Protein AF-A0A7X0ACP2-F1 (afdb_monomer)

Sequence (137 aa):
MIPIFPSWTLFLPVALQLPIENITGNCEESYVIILWASILLTIVVITTYLFRLKYILLKQQKQIKRNFRWLFCLPVYMLVNTAAFIIILGPYLACHGDGQTVLVALFSGPIASLFILALGVLTDVKIALSNRSMIQA

Nearest PDB structures (foldseek):
  6q0x-assembly1_A  TM=3.739E-01  e=7.820E+00  Saccharomyces cerevisiae W303

Mean predicted aligned error: 9.35 Å

Foldseek 3Di:
DQADADPVLLCVLVVQQVVQCVVVVDSLVSLVVSLVVLVVVLVVLVVVCVVCVVVLVPDDPVSVVVCCNPSPLHSQLSNQLSVQLCVVQPSVCCVVVVPVVVVSSVVSNVVSSVVSVVVVVVVVVVVVVVVVVVVVD

Radius of gyration: 17.8 Å; Cα contacts (8 Å, |Δi|>4): 105; chains: 1; bounding box: 45×30×49 Å

Solvent-accessible surface area (backbone atoms only — not comparable to full-atom values): 7348 Å² total; per-residue (Å²): 120,89,84,83,78,68,76,65,63,43,49,42,63,63,64,54,27,59,67,42,19,78,72,67,77,35,58,44,59,22,47,53,50,50,48,54,52,38,50,52,51,32,53,52,39,48,52,52,45,63,74,43,40,72,68,43,70,77,46,60,69,70,57,39,53,49,47,45,44,60,52,48,50,45,42,51,33,43,33,44,22,46,49,44,34,46,68,72,55,32,45,67,42,52,67,73,26,77,74,56,36,57,52,40,36,65,50,19,36,58,53,22,49,52,53,49,50,51,53,38,50,53,50,52,52,53,51,53,52,53,56,52,56,66,75,77,108

Structure (mmCIF, N/CA/C/O backbone):
data_AF-A0A7X0ACP2-F1
#
_entry.id   AF-A0A7X0ACP2-F1
#
loop_
_atom_site.group_PDB
_atom_site.id
_atom_site.type_symbol
_atom_site.label_atom_id
_atom_site.label_alt_id
_atom_site.label_comp_id
_atom_site.label_asym_id
_atom_site.label_entity_id
_atom_site.label_seq_id
_atom_site.pdbx_PDB_ins_code
_atom_site.Cartn_x
_atom_site.Cartn_y
_atom_site.Cartn_z
_atom_site.occupancy
_atom_site.B_iso_or_equiv
_atom_site.auth_seq_id
_atom_site.auth_comp_id
_atom_site.auth_asym_id
_atom_site.auth_atom_id
_atom_site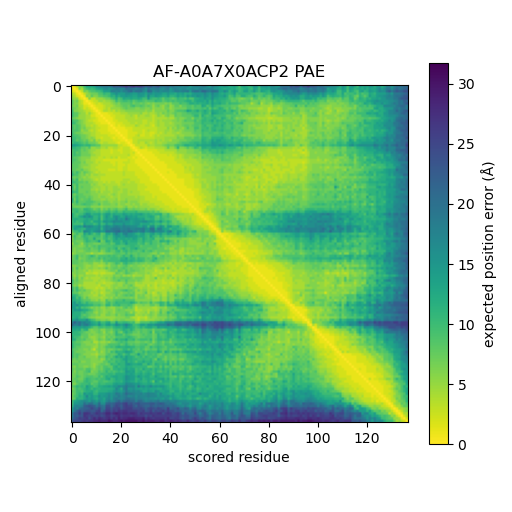.pdbx_PDB_model_num
ATOM 1 N N . MET A 1 1 ? -17.178 0.377 10.336 1.00 51.97 1 MET A N 1
ATOM 2 C CA . MET A 1 1 ? -16.177 1.479 10.431 1.00 51.97 1 MET A CA 1
ATOM 3 C C . MET A 1 1 ? -15.819 2.005 9.036 1.00 51.97 1 MET A C 1
ATOM 5 O O . MET A 1 1 ? -14.935 1.444 8.412 1.00 51.97 1 MET A O 1
ATOM 9 N N . ILE A 1 2 ? -16.495 3.039 8.508 1.00 50.91 2 ILE A N 1
ATOM 10 C CA . ILE A 1 2 ? -16.277 3.457 7.103 1.00 50.91 2 ILE A CA 1
ATOM 11 C C . ILE A 1 2 ? -14.846 3.994 6.932 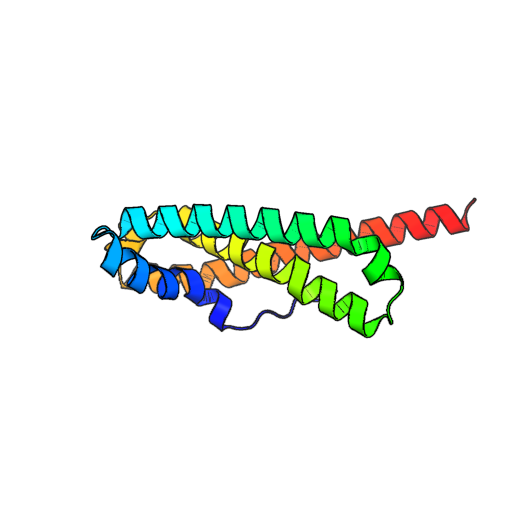1.00 50.91 2 ILE A C 1
ATOM 13 O O . ILE A 1 2 ? -14.483 4.927 7.662 1.00 50.91 2 ILE A O 1
ATOM 17 N N . PRO A 1 3 ? -14.023 3.432 6.036 1.00 55.09 3 PRO A N 1
ATOM 18 C CA . PRO A 1 3 ? -12.709 3.977 5.753 1.00 55.09 3 PRO A CA 1
ATOM 19 C C . PRO A 1 3 ? -12.859 5.261 4.924 1.00 55.09 3 PRO A C 1
ATOM 21 O O . PRO A 1 3 ? -13.562 5.283 3.921 1.00 55.09 3 PRO A O 1
ATOM 24 N N . ILE A 1 4 ? -12.241 6.350 5.379 1.00 59.41 4 ILE A N 1
ATOM 25 C CA . ILE A 1 4 ? -12.130 7.596 4.613 1.00 59.41 4 ILE A CA 1
ATOM 26 C C . ILE A 1 4 ? -10.651 7.728 4.288 1.00 59.41 4 ILE A C 1
ATOM 28 O O . ILE A 1 4 ? -9.838 7.815 5.212 1.00 59.41 4 ILE A O 1
ATOM 32 N N . PHE A 1 5 ? -10.318 7.699 3.003 1.00 64.25 5 PHE A N 1
ATOM 33 C CA . PHE A 1 5 ? -8.947 7.803 2.522 1.00 64.25 5 PHE A CA 1
ATOM 34 C C . PHE A 1 5 ? -8.735 9.155 1.846 1.00 64.25 5 PHE A C 1
ATOM 36 O O . PHE A 1 5 ? -9.605 9.596 1.093 1.00 64.25 5 PHE A O 1
ATOM 43 N N . PRO A 1 6 ? -7.622 9.845 2.127 1.00 64.00 6 PRO A N 1
ATOM 44 C CA . PRO A 1 6 ? -7.321 11.095 1.452 1.00 64.00 6 PRO A CA 1
ATOM 45 C C . PRO A 1 6 ? -6.899 10.820 0.002 1.00 64.00 6 PRO A C 1
ATOM 47 O O . PRO A 1 6 ? -6.136 9.900 -0.251 1.00 64.00 6 PRO A O 1
ATOM 50 N N . SER A 1 7 ? -7.367 11.625 -0.951 1.00 69.31 7 SER A N 1
ATOM 51 C CA . SER A 1 7 ? -7.195 11.378 -2.395 1.00 69.31 7 SER A CA 1
ATOM 52 C C . SER A 1 7 ? -5.740 11.248 -2.859 1.00 69.31 7 SER A C 1
ATOM 54 O O . SER A 1 7 ? -5.475 10.587 -3.858 1.00 69.31 7 SER A O 1
ATOM 56 N N . TRP A 1 8 ? -4.778 11.822 -2.131 1.00 68.69 8 TRP A N 1
ATOM 57 C CA . TRP A 1 8 ? -3.356 11.707 -2.465 1.00 68.69 8 TRP A CA 1
ATOM 58 C C . TRP A 1 8 ? -2.820 10.269 -2.372 1.00 68.69 8 TRP A C 1
ATOM 60 O O . TRP A 1 8 ? -1.826 9.958 -3.022 1.00 68.69 8 TRP A O 1
ATOM 70 N N . THR A 1 9 ? -3.475 9.363 -1.632 1.00 70.06 9 THR A N 1
ATOM 71 C CA . THR A 1 9 ? -3.050 7.952 -1.555 1.00 70.06 9 THR A CA 1
ATOM 72 C C . THR A 1 9 ? -3.254 7.188 -2.863 1.00 70.06 9 THR A C 1
ATOM 74 O O . THR A 1 9 ? -2.679 6.112 -3.019 1.00 70.06 9 THR A O 1
ATOM 77 N N . LEU A 1 10 ? -4.028 7.744 -3.803 1.00 69.12 10 LEU A N 1
ATOM 78 C CA . LEU A 1 10 ? -4.245 7.200 -5.146 1.00 69.12 10 LEU A CA 1
ATOM 79 C C . LEU A 1 10 ? -2.988 7.291 -6.011 1.00 69.12 10 LEU A C 1
ATOM 81 O O . LEU A 1 10 ? -2.625 6.328 -6.677 1.00 69.12 10 LEU A O 1
ATOM 85 N N . PHE A 1 11 ? -2.310 8.437 -5.950 1.00 72.56 11 PHE A N 1
ATOM 86 C CA . PHE A 1 11 ? -1.162 8.768 -6.798 1.00 72.56 11 PHE A CA 1
ATOM 87 C C . PHE A 1 11 ? 0.180 8.568 -6.097 1.00 72.56 11 PHE A C 1
ATOM 89 O O . PHE A 1 11 ? 1.228 8.813 -6.686 1.00 72.56 11 PHE A O 1
ATOM 96 N N . LEU A 1 12 ? 0.164 8.116 -4.842 1.00 77.50 12 LEU A N 1
ATOM 97 C CA . LEU A 1 12 ? 1.370 7.901 -4.051 1.00 77.50 12 LEU A CA 1
ATOM 98 C C . LEU A 1 12 ? 2.405 6.980 -4.732 1.00 77.50 12 LEU A C 1
ATOM 100 O O . LEU A 1 12 ? 3.584 7.324 -4.672 1.00 77.50 12 LEU A O 1
ATOM 104 N N . PRO A 1 13 ? 2.025 5.871 -5.406 1.00 74.50 13 PRO A N 1
ATOM 105 C CA . PRO A 1 13 ? 2.999 5.025 -6.101 1.00 74.50 13 PRO A CA 1
ATOM 106 C C . PRO A 1 13 ? 3.726 5.778 -7.218 1.00 74.50 13 PRO A C 1
ATOM 108 O O . PRO A 1 13 ? 4.940 5.674 -7.338 1.00 74.50 13 PRO A O 1
ATOM 111 N N . VAL A 1 14 ? 2.994 6.594 -7.979 1.00 77.81 14 VAL A N 1
ATOM 112 C CA . VAL A 1 14 ? 3.542 7.410 -9.073 1.00 77.81 14 VAL A CA 1
ATOM 113 C C . VAL A 1 14 ? 4.421 8.537 -8.518 1.00 77.81 14 VAL A C 1
ATOM 115 O O . VAL A 1 14 ? 5.513 8.788 -9.011 1.00 77.81 14 VAL A O 1
ATOM 118 N N . ALA A 1 15 ? 3.992 9.185 -7.432 1.00 80.25 15 ALA A N 1
ATOM 119 C CA . ALA A 1 15 ? 4.752 10.264 -6.803 1.00 80.25 15 ALA A CA 1
ATOM 120 C C . ALA A 1 15 ? 6.073 9.787 -6.174 1.00 80.25 15 ALA A C 1
ATOM 122 O O . ALA A 1 15 ? 7.056 10.524 -6.179 1.00 80.25 15 ALA A O 1
ATOM 123 N N . LEU A 1 16 ? 6.099 8.570 -5.618 1.00 80.75 16 LEU A N 1
ATOM 124 C CA . LEU A 1 16 ? 7.305 7.967 -5.040 1.00 80.75 16 LEU A CA 1
ATOM 125 C C . LEU A 1 16 ? 8.226 7.348 -6.094 1.00 80.75 16 LEU A C 1
ATOM 127 O O . LEU A 1 16 ? 9.407 7.158 -5.813 1.00 80.75 16 LEU A O 1
ATOM 131 N N . GLN A 1 17 ? 7.717 7.058 -7.290 1.00 82.69 17 GLN A N 1
ATOM 132 C CA . GLN A 1 17 ? 8.510 6.497 -8.378 1.00 82.69 17 GLN A CA 1
ATOM 133 C C . GLN A 1 17 ? 9.554 7.491 -8.891 1.00 82.69 17 GLN A C 1
ATOM 135 O O . GLN A 1 17 ? 10.727 7.136 -8.941 1.00 82.69 17 GLN A O 1
ATOM 140 N N . LEU A 1 18 ? 9.171 8.745 -9.135 1.00 81.56 18 LEU A N 1
ATOM 141 C CA . LEU A 1 18 ? 10.070 9.800 -9.622 1.00 81.56 18 LEU A CA 1
ATOM 142 C C . LEU A 1 18 ? 11.382 9.959 -8.817 1.00 81.56 18 LEU A C 1
ATOM 144 O O . LEU A 1 18 ? 12.458 9.956 -9.416 1.00 81.56 18 LEU A O 1
ATOM 148 N N . PRO A 1 19 ? 11.364 10.090 -7.474 1.00 85.81 19 PRO A N 1
ATOM 149 C CA . PRO A 1 19 ? 12.600 10.228 -6.708 1.00 85.81 19 PRO A CA 1
ATOM 150 C C . PRO A 1 19 ? 13.435 8.943 -6.665 1.00 85.81 19 PRO A C 1
ATOM 152 O O . PRO A 1 19 ? 14.653 9.034 -6.549 1.00 85.81 19 PRO A O 1
ATOM 155 N N . ILE A 1 20 ? 12.815 7.760 -6.744 1.00 85.00 20 ILE A N 1
ATOM 156 C CA . ILE A 1 20 ? 13.537 6.477 -6.717 1.00 85.00 20 ILE A CA 1
ATOM 157 C C . ILE A 1 20 ? 14.178 6.197 -8.079 1.00 85.00 20 ILE A C 1
ATOM 159 O O . ILE A 1 20 ? 15.317 5.733 -8.131 1.00 85.00 20 ILE A O 1
ATOM 163 N N . GLU A 1 21 ? 13.504 6.554 -9.170 1.00 85.81 21 GLU A N 1
ATOM 164 C CA . GLU A 1 21 ? 14.054 6.472 -10.525 1.00 85.81 21 GLU A CA 1
ATOM 165 C C . GLU A 1 21 ? 15.279 7.369 -10.663 1.00 85.81 21 GLU A C 1
ATOM 167 O O . GLU A 1 21 ? 16.308 6.928 -11.165 1.00 85.81 21 GLU A O 1
ATOM 172 N N . ASN A 1 22 ? 15.222 8.588 -10.126 1.00 87.00 22 ASN A N 1
ATOM 173 C CA . ASN A 1 22 ? 16.357 9.507 -10.160 1.00 87.00 22 ASN A CA 1
ATOM 174 C C . ASN A 1 22 ? 17.604 8.966 -9.424 1.00 87.00 22 ASN A C 1
ATOM 176 O O . ASN A 1 22 ? 18.714 9.433 -9.661 1.00 87.00 22 ASN A O 1
ATOM 180 N N . ILE A 1 23 ? 17.434 7.991 -8.522 1.00 87.38 23 ILE A N 1
ATOM 181 C CA . ILE A 1 23 ? 18.527 7.351 -7.774 1.00 87.38 23 ILE A CA 1
ATOM 182 C C . ILE A 1 23 ? 18.988 6.055 -8.452 1.00 87.38 23 ILE A C 1
ATOM 184 O O . ILE A 1 23 ? 20.184 5.783 -8.512 1.00 87.38 23 ILE A O 1
ATOM 188 N N . THR A 1 24 ? 18.051 5.235 -8.925 1.00 86.25 24 THR A N 1
ATOM 189 C CA . THR A 1 24 ? 18.330 3.902 -9.490 1.00 86.25 24 THR A CA 1
ATOM 190 C C . THR A 1 24 ? 18.659 3.937 -10.981 1.00 86.25 24 THR A C 1
ATOM 192 O O . THR A 1 24 ? 19.304 3.024 -11.485 1.00 86.25 24 THR A O 1
ATOM 195 N N . GLY A 1 25 ? 18.222 4.977 -11.695 1.00 85.12 25 GLY A N 1
ATOM 196 C CA . GLY A 1 25 ? 18.321 5.082 -13.149 1.00 85.12 25 GLY A CA 1
ATOM 197 C C . GLY A 1 25 ? 17.405 4.117 -13.908 1.00 85.12 25 GLY A C 1
ATOM 198 O O . GLY A 1 25 ? 17.521 4.020 -15.127 1.00 85.12 25 GLY A O 1
ATOM 199 N N . ASN A 1 26 ? 16.517 3.395 -13.214 1.00 86.25 26 ASN A N 1
ATOM 200 C CA . ASN A 1 26 ? 15.631 2.404 -13.815 1.00 86.25 26 ASN A CA 1
ATOM 201 C C . ASN A 1 26 ? 14.204 2.523 -13.252 1.00 86.25 26 ASN A C 1
ATOM 203 O O . ASN A 1 26 ? 13.940 2.271 -12.071 1.00 86.25 26 ASN A O 1
ATOM 207 N N . CYS A 1 27 ? 13.264 2.895 -14.120 1.00 82.56 27 CYS A N 1
ATOM 208 C CA 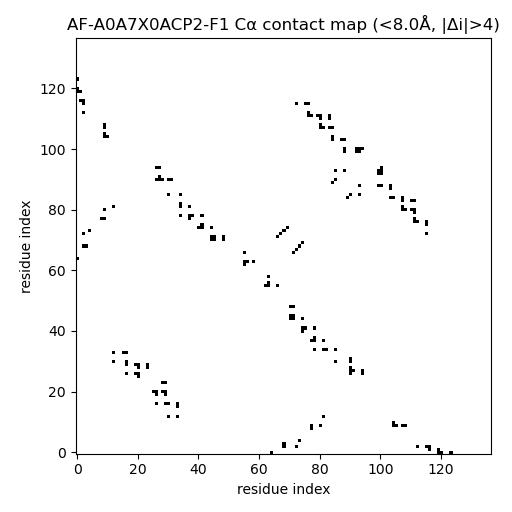. CYS A 1 27 ? 11.864 3.080 -13.756 1.00 82.56 27 CYS A CA 1
ATOM 209 C C . CYS A 1 27 ? 11.184 1.772 -13.299 1.00 82.56 27 CYS A C 1
ATOM 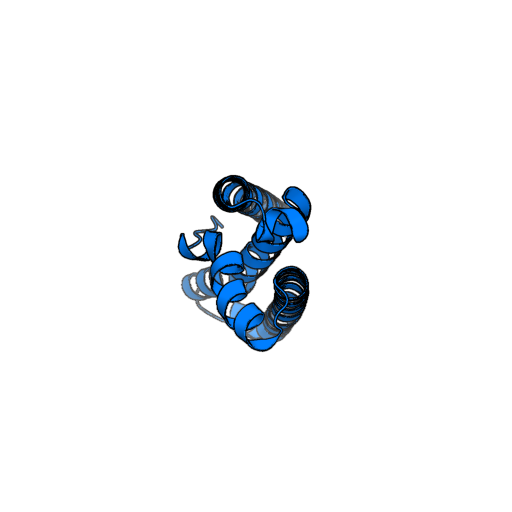211 O O . CYS A 1 27 ? 10.433 1.778 -12.320 1.00 82.56 27 CYS A O 1
ATOM 213 N N . GLU A 1 28 ? 11.465 0.635 -13.943 1.00 83.19 28 GLU A N 1
ATOM 214 C CA . GLU A 1 28 ? 10.817 -0.639 -13.597 1.00 83.19 28 GLU A CA 1
ATOM 215 C C . GLU A 1 28 ? 11.254 -1.136 -12.221 1.00 83.19 28 GLU A C 1
ATOM 217 O O . GLU A 1 28 ? 10.426 -1.513 -11.385 1.00 83.19 28 GLU A O 1
ATOM 222 N N . GLU A 1 29 ? 12.560 -1.070 -11.956 1.00 84.62 29 GLU A N 1
ATOM 223 C CA . GLU A 1 29 ? 13.123 -1.384 -10.643 1.00 84.62 29 GLU A CA 1
ATOM 224 C C . GLU A 1 29 ? 12.555 -0.464 -9.562 1.00 84.62 29 GLU A C 1
ATOM 226 O O . GLU A 1 29 ? 12.257 -0.926 -8.460 1.00 84.62 29 GLU A O 1
ATOM 231 N N . SER A 1 30 ? 12.310 0.809 -9.881 1.00 83.88 30 SER A N 1
ATOM 232 C CA . SER A 1 30 ? 11.701 1.761 -8.949 1.00 83.88 30 SER A CA 1
ATOM 233 C C . SER A 1 30 ? 10.303 1.323 -8.504 1.00 83.88 30 SER A C 1
ATOM 235 O O . SER A 1 30 ? 10.007 1.340 -7.307 1.00 83.88 30 SER A O 1
ATOM 237 N N . TYR A 1 31 ? 9.457 0.849 -9.425 1.00 81.69 31 TYR A N 1
ATOM 238 C CA . TYR A 1 31 ? 8.137 0.311 -9.074 1.00 81.69 31 TYR A CA 1
ATOM 239 C C . TYR A 1 31 ? 8.226 -0.964 -8.227 1.00 81.69 31 TYR A C 1
ATOM 241 O O . TYR A 1 31 ? 7.461 -1.124 -7.271 1.00 81.69 31 TYR A O 1
ATOM 249 N N . VAL A 1 32 ? 9.177 -1.854 -8.523 1.00 84.00 32 VAL A N 1
ATOM 250 C CA . VAL A 1 32 ? 9.408 -3.070 -7.726 1.00 84.00 32 VAL A CA 1
ATOM 251 C C . VAL A 1 32 ? 9.868 -2.717 -6.308 1.00 84.00 32 VAL A C 1
ATOM 253 O O . VAL A 1 32 ? 9.356 -3.277 -5.334 1.00 84.00 32 VAL A O 1
ATOM 256 N N . ILE A 1 33 ? 10.779 -1.753 -6.166 1.00 85.75 33 ILE A N 1
ATOM 257 C CA . ILE A 1 33 ? 11.242 -1.249 -4.867 1.00 85.75 33 ILE A CA 1
ATOM 258 C C . ILE A 1 33 ? 10.071 -0.658 -4.077 1.00 85.75 33 ILE A C 1
ATOM 260 O O . ILE A 1 33 ? 9.914 -0.972 -2.897 1.00 85.75 33 ILE A O 1
ATOM 264 N N . ILE A 1 34 ? 9.211 0.141 -4.715 1.00 84.94 34 ILE A N 1
ATOM 265 C CA . ILE A 1 34 ? 8.020 0.723 -4.076 1.00 84.94 34 ILE A CA 1
ATOM 266 C C . ILE A 1 34 ? 7.063 -0.361 -3.590 1.00 84.94 34 ILE A C 1
ATOM 268 O O . ILE A 1 34 ? 6.543 -0.261 -2.475 1.00 84.94 34 ILE A O 1
ATOM 272 N N . LEU A 1 35 ? 6.850 -1.417 -4.379 1.00 84.38 35 LEU A N 1
ATOM 273 C CA . LEU A 1 35 ? 6.014 -2.542 -3.970 1.00 84.38 35 LEU A CA 1
ATOM 274 C C . LEU A 1 35 ? 6.559 -3.191 -2.697 1.00 84.38 35 LEU A C 1
ATOM 276 O O . LEU A 1 35 ? 5.837 -3.286 -1.703 1.00 84.38 35 LEU A O 1
ATOM 280 N N . TRP A 1 36 ? 7.836 -3.576 -2.689 1.00 84.44 36 TRP A N 1
ATOM 281 C CA . TRP A 1 36 ? 8.458 -4.213 -1.527 1.00 84.44 36 TRP A CA 1
ATOM 282 C C . TRP A 1 36 ? 8.517 -3.293 -0.309 1.00 84.44 36 TRP A C 1
ATOM 284 O O . TRP A 1 36 ? 8.225 -3.736 0.804 1.00 84.44 36 TRP A O 1
ATOM 294 N N . ALA A 1 37 ? 8.800 -2.005 -0.507 1.00 85.38 37 ALA A N 1
ATOM 295 C CA . ALA A 1 37 ? 8.752 -1.005 0.552 1.00 85.38 37 ALA A CA 1
ATOM 296 C C . ALA A 1 37 ? 7.338 -0.879 1.142 1.00 85.38 37 ALA A C 1
ATOM 298 O O . ALA A 1 37 ? 7.183 -0.824 2.362 1.00 85.38 37 ALA A O 1
ATOM 299 N N . SER A 1 38 ? 6.296 -0.900 0.302 1.00 82.38 38 SER A N 1
ATOM 300 C CA . SER A 1 38 ? 4.901 -0.840 0.753 1.00 82.38 38 SER A CA 1
ATOM 301 C C . SER A 1 38 ? 4.475 -2.099 1.520 1.00 82.38 38 SER A C 1
ATOM 303 O O . SER A 1 38 ? 3.792 -1.991 2.544 1.00 82.38 38 SER A O 1
ATOM 305 N N . ILE A 1 39 ? 4.932 -3.283 1.093 1.00 83.44 39 ILE A N 1
ATOM 306 C CA . ILE A 1 39 ? 4.721 -4.556 1.798 1.00 83.44 39 ILE A CA 1
ATOM 307 C C . ILE A 1 39 ? 5.380 -4.493 3.176 1.00 83.44 39 ILE A C 1
ATOM 309 O O . ILE A 1 39 ? 4.720 -4.725 4.191 1.00 83.44 39 ILE A O 1
ATOM 313 N N . LEU A 1 40 ? 6.663 -4.131 3.225 1.00 85.25 40 LEU A N 1
ATOM 314 C CA . LEU A 1 40 ? 7.441 -4.097 4.458 1.00 85.25 40 LEU A CA 1
ATOM 315 C C . LEU A 1 40 ? 6.883 -3.065 5.446 1.00 85.25 40 LEU A C 1
ATOM 317 O O . LEU A 1 40 ? 6.683 -3.382 6.619 1.00 85.25 40 LEU A O 1
ATOM 321 N N . LEU A 1 41 ? 6.530 -1.869 4.966 1.00 82.56 41 LEU A N 1
ATOM 322 C CA . LEU A 1 41 ? 5.866 -0.843 5.769 1.00 82.56 41 LEU A CA 1
ATOM 323 C C . LEU A 1 41 ? 4.546 -1.360 6.350 1.00 82.56 41 LEU A C 1
ATOM 325 O O . LEU A 1 41 ? 4.276 -1.178 7.536 1.00 82.56 41 LEU A O 1
ATOM 329 N N . THR A 1 42 ? 3.734 -2.046 5.547 1.00 81.06 42 THR A N 1
ATOM 330 C CA . THR A 1 42 ? 2.445 -2.578 6.004 1.00 81.06 42 THR A CA 1
ATOM 331 C C . THR A 1 42 ? 2.623 -3.655 7.068 1.00 81.06 42 THR A C 1
ATOM 333 O O . THR A 1 42 ? 1.933 -3.616 8.086 1.00 81.06 42 THR A O 1
ATOM 336 N N . ILE A 1 43 ? 3.591 -4.561 6.897 1.00 82.88 43 ILE A N 1
ATOM 337 C CA . ILE A 1 43 ? 3.939 -5.568 7.909 1.00 82.88 43 ILE A CA 1
ATOM 338 C C . ILE A 1 43 ? 4.346 -4.886 9.220 1.00 82.88 43 ILE A C 1
ATOM 340 O O . ILE A 1 43 ? 3.809 -5.223 10.278 1.00 82.88 43 ILE A O 1
ATOM 344 N N . VAL A 1 44 ? 5.243 -3.897 9.168 1.00 83.25 44 VAL A N 1
ATOM 345 C CA . VAL A 1 44 ? 5.713 -3.166 10.356 1.00 83.25 44 VAL A CA 1
ATOM 346 C C . VAL A 1 44 ? 4.557 -2.464 11.065 1.00 83.25 44 VAL A C 1
ATOM 348 O O . VAL A 1 44 ? 4.431 -2.556 12.292 1.00 83.25 44 VAL A O 1
ATOM 351 N N . VAL A 1 45 ? 3.680 -1.789 10.319 1.00 82.06 45 VAL A N 1
ATOM 352 C CA . VAL A 1 45 ? 2.574 -1.034 10.912 1.00 82.06 45 VAL A CA 1
ATOM 353 C C . VAL A 1 45 ? 1.510 -1.967 11.501 1.00 82.06 45 VAL A C 1
ATOM 355 O O . VAL A 1 45 ? 1.074 -1.731 12.630 1.00 82.06 45 VAL A O 1
ATOM 358 N N . ILE A 1 46 ? 1.141 -3.055 10.813 1.00 79.62 46 ILE A N 1
ATOM 359 C CA . ILE A 1 46 ? 0.211 -4.066 11.347 1.00 79.62 46 ILE A CA 1
ATOM 360 C C . ILE A 1 46 ? 0.781 -4.686 12.623 1.00 79.62 46 ILE A C 1
ATOM 362 O O . ILE A 1 46 ? 0.089 -4.750 13.639 1.00 79.62 46 ILE A O 1
ATOM 366 N N . THR A 1 47 ? 2.053 -5.086 12.603 1.00 80.38 47 THR A N 1
ATOM 367 C CA . THR A 1 47 ? 2.725 -5.677 13.767 1.00 80.38 47 THR A CA 1
ATOM 368 C C . THR A 1 47 ? 2.716 -4.700 14.943 1.00 80.38 47 THR A C 1
ATOM 370 O O . THR A 1 47 ? 2.285 -5.044 16.043 1.00 80.38 47 THR A O 1
ATOM 373 N N . THR A 1 48 ? 3.078 -3.438 14.704 1.00 81.00 48 THR A N 1
ATOM 374 C CA . THR A 1 48 ? 3.051 -2.382 15.728 1.00 81.00 48 THR A CA 1
ATOM 375 C C . THR A 1 48 ? 1.640 -2.139 16.272 1.00 81.00 48 THR A C 1
ATOM 377 O O . THR A 1 48 ? 1.467 -1.948 17.479 1.00 81.00 48 THR A O 1
ATOM 380 N N . TYR A 1 49 ? 0.616 -2.163 15.412 1.00 76.06 49 TYR A N 1
ATOM 381 C CA . TYR A 1 49 ? -0.782 -2.024 15.819 1.00 76.06 49 TYR A CA 1
ATOM 382 C C . TYR A 1 49 ? -1.230 -3.182 16.721 1.00 76.06 49 TYR A C 1
ATOM 384 O O . TYR A 1 49 ? -1.814 -2.931 17.776 1.00 76.06 49 TYR A O 1
ATOM 392 N N . LEU A 1 50 ? -0.901 -4.428 16.361 1.00 78.44 50 LEU A N 1
ATOM 393 C CA . LEU A 1 50 ? -1.214 -5.619 17.157 1.00 78.44 50 LEU A CA 1
ATOM 394 C C . LEU A 1 50 ? -0.519 -5.592 18.526 1.00 78.44 50 LEU A C 1
ATOM 396 O O . LEU A 1 50 ? -1.168 -5.828 19.544 1.00 78.44 50 LEU A O 1
ATOM 400 N N . PHE A 1 51 ? 0.763 -5.215 18.584 1.00 80.75 51 PHE A N 1
ATOM 401 C CA . PHE A 1 51 ? 1.487 -5.076 19.855 1.00 80.75 51 PHE A CA 1
ATOM 402 C C . PHE A 1 51 ? 0.914 -3.966 20.746 1.00 80.75 51 PHE A C 1
ATOM 404 O O . PHE A 1 51 ? 0.843 -4.114 21.967 1.00 80.75 51 PHE A O 1
ATOM 411 N N . ARG A 1 52 ? 0.464 -2.853 20.156 1.00 76.38 52 ARG A N 1
ATOM 412 C CA . ARG A 1 52 ? -0.122 -1.725 20.901 1.00 76.38 52 ARG A CA 1
ATOM 413 C C . ARG A 1 52 ? -1.621 -1.868 21.166 1.00 76.38 52 ARG A C 1
ATOM 415 O O . ARG A 1 52 ? -2.186 -1.011 21.847 1.00 76.38 52 ARG A O 1
ATOM 422 N N . LEU A 1 53 ? -2.264 -2.938 20.694 1.00 70.88 53 LEU A N 1
ATOM 423 C CA . LEU A 1 53 ? -3.714 -3.132 20.766 1.00 70.88 53 LEU A CA 1
ATOM 424 C C . LEU A 1 53 ? -4.249 -3.020 22.203 1.00 70.88 53 LEU A C 1
ATOM 426 O O . LEU A 1 53 ? -5.227 -2.312 22.440 1.00 70.88 53 LEU A O 1
ATOM 430 N N . LYS A 1 54 ? -3.557 -3.637 23.173 1.00 68.12 54 LYS A N 1
ATOM 431 C CA . LYS A 1 54 ? -3.931 -3.600 24.600 1.00 68.12 54 LYS A CA 1
ATOM 432 C C . LYS A 1 54 ? -3.995 -2.170 25.149 1.00 68.12 54 LYS A C 1
ATOM 434 O O . LYS A 1 54 ? -4.935 -1.823 25.851 1.00 68.12 54 LYS A O 1
ATOM 439 N N . TYR A 1 55 ? -3.044 -1.317 24.769 1.00 70.44 55 TYR A N 1
ATOM 440 C CA . TYR A 1 55 ? -3.008 0.090 25.185 1.00 70.44 55 TYR A CA 1
ATOM 441 C C . TYR A 1 55 ? -4.026 0.960 24.443 1.00 70.44 55 TYR A C 1
ATOM 443 O O . TYR A 1 55 ? -4.473 1.981 24.963 1.00 70.44 55 TYR A O 1
ATOM 451 N N . ILE A 1 56 ? -4.386 0.588 23.212 1.00 64.62 56 ILE A N 1
ATOM 452 C CA . ILE A 1 56 ? -5.376 1.312 22.410 1.00 64.62 56 ILE A CA 1
ATOM 453 C C . ILE A 1 56 ? -6.789 1.052 22.940 1.00 64.62 56 ILE A C 1
ATOM 455 O O . ILE A 1 56 ? -7.573 1.994 23.012 1.00 64.62 56 ILE A O 1
ATOM 459 N N . LEU A 1 57 ? -7.096 -0.178 23.360 1.00 66.88 57 LEU A N 1
ATOM 460 C CA . LEU A 1 57 ? -8.404 -0.560 23.911 1.00 66.88 57 LEU A CA 1
ATOM 461 C C . LEU A 1 57 ? -8.759 0.167 25.219 1.00 66.88 57 LEU A C 1
ATOM 463 O O . LEU A 1 57 ? -9.935 0.314 25.528 1.00 66.88 57 LEU A O 1
ATOM 467 N N . LEU A 1 58 ? -7.760 0.674 25.945 1.00 71.94 58 LEU A N 1
ATOM 468 C CA . LEU A 1 58 ? -7.944 1.467 27.167 1.00 71.94 58 LEU A CA 1
ATOM 469 C C . LEU A 1 58 ? -8.305 2.941 26.895 1.00 71.94 58 LEU A C 1
ATOM 471 O O . LEU A 1 58 ? -8.557 3.699 27.829 1.00 71.94 58 LEU A O 1
ATOM 475 N N . LYS A 1 59 ? -8.301 3.383 25.630 1.00 73.44 59 LYS A N 1
ATOM 476 C CA . LYS A 1 59 ? -8.575 4.777 25.247 1.00 73.44 59 LYS A CA 1
ATOM 477 C C . LYS A 1 59 ? -10.051 5.008 24.920 1.00 73.44 59 LYS A C 1
ATOM 479 O O . LYS A 1 59 ? -10.807 4.089 24.633 1.00 73.44 59 LYS A O 1
ATOM 484 N N . GLN A 1 60 ? -10.463 6.277 24.886 1.00 69.88 60 GLN A N 1
ATOM 485 C CA . GLN A 1 60 ? -11.818 6.660 24.473 1.00 69.88 60 GLN A CA 1
ATOM 486 C C . GLN A 1 60 ? -12.162 6.149 23.059 1.00 69.88 60 GLN A C 1
ATOM 488 O O . GLN A 1 60 ? -11.330 6.185 22.148 1.00 69.88 60 GLN A O 1
ATOM 493 N N . GLN A 1 61 ? -13.430 5.781 22.834 1.00 68.06 61 GLN A N 1
ATOM 494 C CA . GLN A 1 61 ? -13.944 5.238 21.563 1.00 68.06 61 GLN A CA 1
ATOM 495 C C . GLN A 1 61 ? -13.553 6.054 20.314 1.00 68.06 61 GLN A C 1
ATOM 497 O O . GLN A 1 61 ? -13.247 5.482 19.265 1.00 68.06 61 GLN A O 1
ATOM 502 N N . LYS A 1 62 ? -13.533 7.395 20.405 1.00 70.62 62 LYS A N 1
ATOM 503 C CA . LYS A 1 62 ? -13.093 8.273 19.302 1.00 70.62 62 LYS A CA 1
ATOM 504 C C . LYS A 1 62 ? -11.626 8.034 18.920 1.00 70.62 62 LYS A C 1
ATOM 506 O O . LYS A 1 62 ? -11.306 7.998 17.733 1.00 70.62 62 LYS A O 1
ATOM 511 N N . GLN A 1 63 ? -10.745 7.841 19.901 1.00 70.25 63 GLN A N 1
ATOM 512 C CA . GLN A 1 63 ? -9.321 7.580 19.669 1.00 70.25 63 GLN A CA 1
ATOM 513 C C . GLN A 1 63 ? -9.087 6.168 19.123 1.00 70.25 63 GLN A C 1
ATOM 515 O O . GLN A 1 63 ? -8.253 6.000 18.237 1.00 70.25 63 GLN A O 1
ATOM 520 N N . ILE A 1 64 ? -9.870 5.180 19.569 1.00 69.12 64 ILE A N 1
ATOM 521 C CA . ILE A 1 64 ? -9.840 3.815 19.020 1.00 69.12 64 ILE A CA 1
ATOM 522 C C . ILE A 1 64 ? -10.193 3.831 17.528 1.00 69.12 64 ILE A C 1
ATOM 524 O O . ILE A 1 64 ? -9.430 3.316 16.711 1.00 69.12 64 ILE A O 1
ATOM 528 N N . LYS A 1 65 ? -11.294 4.499 17.147 1.00 68.69 65 LYS A N 1
ATOM 529 C CA . LYS A 1 65 ? -11.708 4.632 15.738 1.00 68.69 65 LYS A CA 1
ATOM 530 C C . LYS A 1 65 ? -10.663 5.360 14.887 1.00 68.69 65 LYS A C 1
ATOM 532 O O . LYS A 1 65 ? -10.418 4.957 13.751 1.00 68.69 65 LYS A O 1
ATOM 537 N N . ARG A 1 66 ? -10.034 6.416 15.422 1.00 70.25 66 ARG A N 1
ATOM 538 C CA . ARG A 1 66 ? -8.961 7.142 14.722 1.00 70.25 66 ARG A CA 1
ATOM 539 C C . ARG A 1 66 ? -7.740 6.250 14.503 1.00 70.25 66 ARG A C 1
ATOM 541 O O . ARG A 1 66 ? -7.228 6.208 13.392 1.00 70.25 66 ARG A O 1
ATOM 548 N N . ASN A 1 67 ? -7.314 5.524 15.535 1.00 70.44 67 ASN A N 1
ATOM 549 C CA . ASN A 1 67 ? -6.168 4.624 15.448 1.00 70.44 67 ASN A CA 1
ATOM 550 C C . ASN A 1 67 ? -6.434 3.479 14.4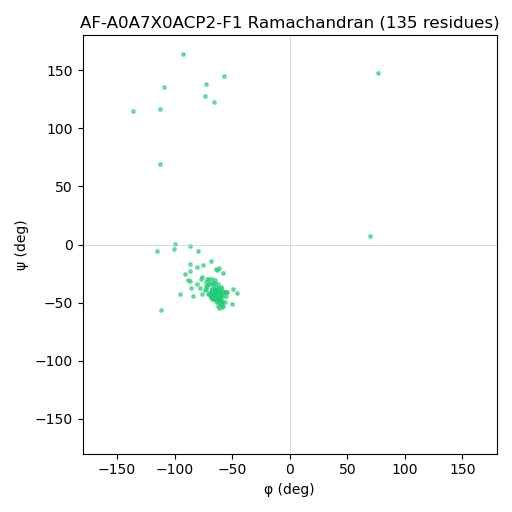72 1.00 70.44 67 ASN A C 1
ATOM 552 O O . ASN A 1 67 ? -5.580 3.197 13.651 1.00 70.44 67 ASN A O 1
ATOM 556 N N . PHE A 1 68 ? -7.622 2.876 14.486 1.00 73.38 68 PHE A N 1
ATOM 557 C CA . PHE A 1 68 ? -7.980 1.846 13.510 1.00 73.38 68 PHE A CA 1
ATOM 558 C C . PHE A 1 68 ? -7.941 2.374 12.065 1.00 73.38 68 PHE A C 1
ATOM 560 O O . PHE A 1 68 ? -7.314 1.769 11.200 1.00 73.38 68 PHE A O 1
ATOM 567 N N . ARG A 1 69 ? -8.526 3.552 11.801 1.00 72.31 69 ARG A N 1
ATOM 568 C CA . ARG A 1 69 ? -8.503 4.155 10.456 1.00 72.31 69 ARG A CA 1
ATOM 569 C C . ARG A 1 69 ? -7.085 4.464 9.966 1.00 72.31 69 ARG A C 1
ATOM 571 O O . ARG A 1 69 ? -6.755 4.125 8.836 1.00 72.31 69 ARG A O 1
ATOM 578 N N . TRP A 1 70 ? -6.265 5.099 10.800 1.00 68.00 70 TRP A N 1
ATOM 579 C CA . TRP A 1 70 ? -4.948 5.596 10.385 1.00 68.00 70 TRP A CA 1
ATOM 580 C C . TRP A 1 70 ? -3.831 4.557 10.474 1.00 68.00 70 TRP A C 1
ATOM 582 O O . TRP A 1 70 ? -2.961 4.546 9.614 1.00 68.00 70 TRP A O 1
ATOM 592 N N . LEU A 1 71 ? -3.837 3.695 11.493 1.00 71.06 71 LEU A N 1
ATOM 593 C CA . LEU A 1 71 ? -2.789 2.685 11.676 1.00 71.06 71 LEU A CA 1
ATOM 594 C C . LEU A 1 71 ? -3.120 1.366 10.987 1.00 71.06 71 LEU A C 1
ATOM 596 O O . LEU A 1 71 ? -2.200 0.635 10.670 1.00 71.06 71 LEU A O 1
ATOM 600 N N . PHE A 1 72 ? -4.390 1.030 10.756 1.00 72.62 72 PHE A N 1
ATOM 601 C CA . PHE A 1 72 ? -4.731 -0.263 10.161 1.00 72.62 72 PHE A CA 1
ATOM 602 C C . PHE A 1 72 ? -5.294 -0.121 8.748 1.00 72.62 72 PHE A C 1
ATOM 604 O O . PHE A 1 72 ? -4.731 -0.670 7.808 1.00 72.62 72 PHE A O 1
ATOM 611 N N . CYS A 1 73 ? -6.361 0.658 8.559 1.00 73.44 73 CYS A N 1
ATOM 612 C CA . CYS A 1 73 ? -6.985 0.762 7.238 1.00 73.44 73 CYS A CA 1
ATOM 613 C C . CYS A 1 73 ? -6.097 1.478 6.216 1.00 73.44 73 CYS A C 1
ATOM 615 O O . CYS A 1 73 ? -6.040 1.052 5.070 1.00 73.44 73 CYS A O 1
ATOM 617 N N . LEU A 1 74 ? -5.420 2.562 6.600 1.00 77.06 74 LEU A N 1
ATOM 618 C CA . LEU A 1 74 ? -4.657 3.380 5.655 1.00 77.06 74 LEU A CA 1
ATOM 619 C C . LEU A 1 74 ? -3.418 2.671 5.063 1.00 77.06 74 LEU A C 1
ATOM 621 O O . LEU A 1 74 ? -3.266 2.717 3.846 1.00 77.06 74 LEU A O 1
ATOM 625 N N . PRO A 1 75 ? -2.550 1.991 5.837 1.00 74.19 75 PRO A N 1
ATOM 626 C CA . PRO A 1 75 ? -1.409 1.273 5.264 1.00 74.19 75 PRO A CA 1
ATOM 627 C C . PRO A 1 75 ? -1.855 0.099 4.396 1.00 74.19 75 PRO A C 1
ATOM 629 O O . PRO A 1 75 ? -1.336 -0.087 3.303 1.00 74.19 75 PRO A O 1
ATOM 632 N N . VAL A 1 76 ? -2.878 -0.641 4.839 1.00 76.25 76 VAL A N 1
ATOM 633 C CA . VAL A 1 76 ? -3.473 -1.727 4.047 1.00 76.25 76 VAL A CA 1
ATOM 634 C C . VAL A 1 76 ? -4.066 -1.179 2.749 1.00 76.25 76 VAL A C 1
ATOM 636 O O . VAL A 1 76 ? -3.924 -1.806 1.707 1.00 76.25 76 VAL A O 1
ATOM 639 N N . TYR A 1 77 ? -4.669 0.014 2.779 1.00 77.06 77 TYR A N 1
ATOM 640 C CA . TYR A 1 77 ? -5.181 0.672 1.575 1.00 77.06 77 TYR A CA 1
ATOM 641 C C . TYR A 1 77 ? -4.064 1.004 0.610 1.00 77.06 77 TYR A C 1
ATOM 643 O O . TYR A 1 77 ? -4.163 0.678 -0.567 1.00 77.06 77 TYR A O 1
ATOM 651 N N . MET A 1 78 ? -3.003 1.635 1.115 1.00 74.19 78 MET A N 1
ATOM 652 C CA . MET A 1 78 ? -1.847 1.977 0.300 1.00 74.19 78 MET A CA 1
ATOM 653 C C . MET A 1 78 ? -1.219 0.724 -0.304 1.00 74.19 78 MET A C 1
ATOM 655 O O . MET A 1 78 ? -0.943 0.720 -1.494 1.00 74.19 78 MET A O 1
ATOM 659 N N . LEU A 1 79 ? -1.066 -0.355 0.468 1.00 79.88 79 LEU A N 1
ATOM 660 C CA . LEU A 1 79 ? -0.550 -1.621 -0.044 1.00 79.88 79 LEU A CA 1
ATOM 661 C C . LEU A 1 79 ? -1.424 -2.182 -1.163 1.00 79.88 79 LEU A C 1
ATOM 663 O O . LEU A 1 79 ? -0.911 -2.513 -2.225 1.00 79.88 79 LEU A O 1
ATOM 667 N N . VAL A 1 80 ? -2.734 -2.290 -0.937 1.00 79.25 80 VAL A N 1
ATOM 668 C CA . VAL A 1 80 ? -3.657 -2.867 -1.922 1.00 79.25 80 VAL A CA 1
ATOM 669 C C . VAL A 1 80 ? -3.740 -1.984 -3.164 1.00 79.25 80 VAL A C 1
ATOM 671 O O . VAL A 1 80 ? -3.772 -2.513 -4.268 1.00 79.25 80 VAL A O 1
ATOM 674 N N . ASN A 1 81 ? -3.718 -0.659 -3.007 1.00 79.88 81 ASN A N 1
ATOM 675 C CA . ASN A 1 81 ? -3.701 0.275 -4.127 1.00 79.88 81 ASN A CA 1
ATOM 676 C C . ASN A 1 81 ? -2.415 0.128 -4.957 1.00 79.88 81 ASN A C 1
ATOM 678 O O . ASN A 1 81 ? -2.493 -0.033 -6.170 1.00 79.88 81 ASN A O 1
ATOM 682 N N . THR A 1 82 ? -1.246 0.105 -4.309 1.00 75.62 82 THR A N 1
ATOM 683 C CA . THR A 1 82 ? 0.057 -0.086 -4.969 1.00 75.62 82 THR A CA 1
ATOM 684 C C . THR A 1 82 ? 0.155 -1.454 -5.643 1.00 75.62 82 THR A C 1
ATOM 686 O O . THR A 1 82 ? 0.600 -1.551 -6.783 1.00 75.62 82 THR A O 1
ATOM 689 N N . ALA A 1 83 ? -0.295 -2.516 -4.973 1.00 79.19 83 ALA A N 1
ATOM 690 C CA . ALA A 1 83 ? -0.289 -3.865 -5.525 1.00 79.19 83 ALA A CA 1
ATOM 691 C C . ALA A 1 83 ? -1.245 -3.987 -6.718 1.00 79.19 83 ALA A C 1
ATOM 693 O O . ALA A 1 83 ? -0.846 -4.500 -7.757 1.00 79.19 83 ALA A O 1
ATOM 694 N N . ALA A 1 84 ? -2.476 -3.477 -6.610 1.00 76.06 84 ALA A N 1
ATOM 695 C CA . ALA A 1 84 ? -3.432 -3.476 -7.714 1.00 76.06 84 ALA A CA 1
ATOM 696 C C . ALA A 1 84 ? -2.905 -2.674 -8.909 1.00 76.06 84 ALA A C 1
ATOM 698 O O . ALA A 1 84 ? -2.999 -3.139 -10.038 1.00 76.06 84 ALA A O 1
ATOM 699 N N . PHE A 1 85 ? -2.296 -1.512 -8.663 1.00 77.31 85 PHE A N 1
ATOM 700 C CA . PHE A 1 85 ? -1.671 -0.701 -9.702 1.00 77.31 85 PHE A CA 1
ATOM 701 C C . PHE A 1 85 ? -0.586 -1.479 -10.463 1.00 77.31 85 PHE A C 1
ATOM 703 O O . PHE A 1 85 ? -0.652 -1.596 -11.684 1.00 77.31 85 PHE A O 1
ATOM 710 N N . ILE A 1 86 ? 0.369 -2.076 -9.741 1.00 76.19 86 ILE A N 1
ATOM 711 C CA . ILE A 1 86 ? 1.498 -2.801 -10.343 1.00 76.19 86 ILE A CA 1
ATOM 712 C C . ILE A 1 86 ? 1.050 -4.109 -11.007 1.00 76.19 86 ILE A C 1
ATOM 714 O O . ILE A 1 86 ? 1.601 -4.472 -12.038 1.00 76.19 86 ILE A O 1
ATOM 718 N N . ILE A 1 87 ? 0.045 -4.807 -10.469 1.00 77.38 87 ILE A N 1
ATOM 719 C CA . ILE A 1 87 ? -0.482 -6.049 -11.060 1.00 77.38 87 ILE A CA 1
ATOM 720 C C . ILE A 1 87 ? -1.295 -5.769 -12.333 1.00 77.38 87 ILE A C 1
ATOM 722 O O . ILE A 1 87 ? -1.221 -6.552 -13.275 1.00 77.38 87 ILE A O 1
ATOM 726 N N . ILE A 1 88 ? -2.078 -4.683 -12.369 1.00 72.25 88 ILE A N 1
ATOM 727 C CA . ILE A 1 88 ? -2.946 -4.356 -13.514 1.00 72.25 88 ILE A CA 1
ATOM 728 C C . ILE A 1 88 ? -2.138 -3.780 -14.683 1.00 72.25 88 ILE A C 1
ATOM 730 O O . ILE A 1 88 ? -2.391 -4.152 -15.825 1.00 72.25 88 ILE A O 1
ATOM 734 N N . LEU A 1 89 ? -1.184 -2.881 -14.419 1.00 71.00 89 LEU A N 1
ATOM 735 C CA . LEU A 1 89 ? -0.319 -2.320 -15.463 1.00 71.00 89 LEU A CA 1
ATOM 736 C C . LEU A 1 89 ? 0.875 -3.216 -15.777 1.00 71.00 89 LEU A C 1
ATOM 738 O O . LEU A 1 89 ? 1.216 -3.403 -16.934 1.00 71.00 89 LEU A O 1
ATOM 742 N N . GLY A 1 90 ? 1.542 -3.749 -14.761 1.00 73.25 90 GLY A N 1
ATOM 743 C CA . GLY A 1 90 ? 2.920 -4.210 -14.893 1.00 73.25 90 GLY A CA 1
ATOM 744 C C . GLY A 1 90 ? 3.919 -3.034 -14.907 1.00 73.25 90 GLY A C 1
ATOM 745 O O . GLY A 1 90 ? 3.596 -1.953 -15.408 1.00 73.25 90 GLY A O 1
ATOM 746 N N . PRO A 1 91 ? 5.149 -3.214 -14.384 1.00 72.12 91 PRO A N 1
ATOM 747 C CA . PRO A 1 91 ? 6.161 -2.150 -14.316 1.00 72.12 91 PRO A CA 1
ATOM 748 C C . PRO A 1 91 ? 6.478 -1.525 -15.683 1.00 72.12 91 PRO A C 1
ATOM 750 O O . PRO A 1 91 ? 6.549 -0.307 -15.799 1.00 72.12 91 PRO A O 1
ATOM 753 N N . TYR A 1 92 ? 6.573 -2.354 -16.726 1.00 70.81 92 TYR A N 1
ATOM 754 C CA . TYR A 1 92 ? 6.884 -1.929 -18.094 1.00 70.81 92 TYR A CA 1
ATOM 755 C C . TYR A 1 92 ? 5.863 -0.922 -18.654 1.00 70.81 92 TYR A C 1
ATOM 757 O O . TYR A 1 92 ? 6.222 0.156 -19.125 1.00 70.81 92 TYR A O 1
ATOM 765 N N . LEU A 1 93 ? 4.564 -1.236 -18.562 1.00 69.31 93 LEU A N 1
ATOM 766 C CA . LEU A 1 93 ? 3.504 -0.348 -19.058 1.00 69.31 93 LEU A CA 1
ATOM 767 C C . LEU A 1 93 ? 3.338 0.887 -18.164 1.00 69.31 93 LEU A C 1
ATOM 769 O O . LEU A 1 93 ? 2.992 1.947 -18.672 1.00 69.31 93 LEU A O 1
AT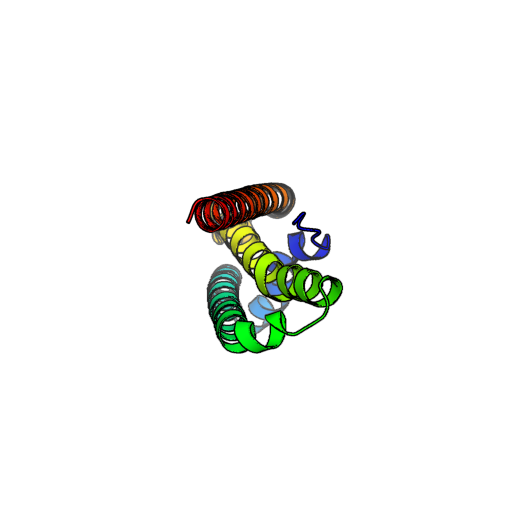OM 773 N N . ALA A 1 94 ? 3.626 0.785 -16.862 1.00 71.38 94 ALA A N 1
ATOM 774 C CA . ALA A 1 94 ? 3.606 1.938 -15.961 1.00 71.38 94 ALA A CA 1
ATOM 775 C C . ALA A 1 94 ? 4.719 2.961 -16.273 1.00 71.38 94 ALA A C 1
ATOM 777 O O . ALA A 1 94 ? 4.523 4.153 -16.033 1.00 71.38 94 ALA A O 1
ATOM 778 N N . CYS A 1 95 ? 5.856 2.504 -16.810 1.00 73.62 95 CYS A N 1
ATOM 779 C CA . CYS A 1 95 ? 7.001 3.334 -17.197 1.00 73.62 95 CYS A CA 1
ATOM 780 C C . CYS A 1 95 ? 6.907 3.917 -18.609 1.00 73.62 95 CYS A C 1
ATOM 782 O O . CYS A 1 95 ? 7.432 4.996 -18.863 1.00 73.62 95 CYS A O 1
ATOM 784 N N . HIS A 1 96 ? 6.264 3.205 -19.537 1.00 77.50 96 HIS A N 1
ATOM 785 C CA . HIS A 1 96 ? 6.251 3.578 -20.957 1.00 77.50 96 HIS A CA 1
ATOM 786 C C . HIS A 1 96 ? 4.860 3.943 -21.499 1.00 77.50 96 HIS A C 1
ATOM 788 O O . HIS A 1 96 ? 4.738 4.367 -22.647 1.00 77.50 96 HIS A O 1
ATOM 794 N N . GLY A 1 97 ? 3.803 3.779 -20.701 1.00 68.88 97 GLY A N 1
ATOM 795 C CA . GLY A 1 97 ? 2.414 4.006 -21.092 1.00 68.88 97 GLY A CA 1
ATOM 796 C C . GLY A 1 97 ? 1.773 5.198 -20.384 1.00 68.88 97 GLY A C 1
ATOM 797 O O . GLY A 1 97 ? 0.845 5.001 -19.605 1.00 68.88 97 GLY A O 1
ATOM 798 N N . ASP A 1 98 ? 2.191 6.429 -20.694 1.00 65.25 98 ASP A N 1
ATOM 799 C CA . ASP A 1 98 ? 1.746 7.667 -20.014 1.00 65.25 98 ASP A CA 1
ATOM 800 C C . ASP A 1 98 ? 0.221 7.772 -19.798 1.00 65.25 98 ASP A C 1
ATOM 802 O O . ASP A 1 98 ? -0.249 8.152 -18.723 1.00 65.25 98 ASP A O 1
ATOM 806 N N . GLY A 1 99 ? -0.584 7.389 -20.797 1.00 66.88 99 GLY A N 1
ATOM 807 C CA . GLY A 1 99 ? -2.049 7.415 -20.696 1.00 66.88 99 GLY A CA 1
ATOM 808 C C . GLY A 1 99 ? -2.652 6.265 -19.877 1.00 66.88 99 GLY A C 1
ATOM 809 O O . GLY A 1 99 ? -3.702 6.427 -19.253 1.00 66.88 99 GLY A O 1
ATOM 810 N N . GLN A 1 100 ? -1.998 5.104 -19.855 1.00 69.25 100 GLN A N 1
ATOM 811 C CA . GLN A 1 100 ? -2.471 3.913 -19.145 1.00 69.25 100 GLN A CA 1
ATOM 812 C C . GLN A 1 100 ? -2.136 3.990 -17.649 1.00 69.25 100 GLN A C 1
ATOM 814 O O . GLN A 1 100 ? -2.951 3.586 -16.818 1.00 69.25 100 GLN A O 1
ATOM 819 N N . THR A 1 101 ? -1.002 4.604 -17.305 1.00 70.25 101 THR A N 1
ATOM 820 C CA . THR A 1 101 ? -0.550 4.872 -15.932 1.00 70.25 101 THR A CA 1
ATOM 821 C C . THR A 1 101 ? -1.580 5.682 -15.140 1.00 70.25 101 THR A C 1
ATOM 823 O O . THR A 1 101 ? -2.003 5.281 -14.055 1.00 70.25 101 THR A O 1
ATOM 826 N N . VAL A 1 102 ? -2.075 6.789 -15.703 1.00 70.06 102 VAL A N 1
ATOM 827 C CA . VAL A 1 102 ? -3.075 7.645 -15.037 1.00 70.06 102 VAL A CA 1
ATOM 828 C C . VAL A 1 102 ? -4.427 6.943 -14.903 1.00 70.06 102 VAL A C 1
ATOM 830 O O . VAL A 1 102 ? -5.074 7.029 -13.857 1.00 70.06 102 VAL A O 1
ATOM 833 N N . LEU A 1 103 ? -4.854 6.223 -15.944 1.00 70.69 103 LEU A N 1
ATOM 834 C CA . LEU A 1 103 ? -6.143 5.536 -15.952 1.00 70.69 103 LEU A CA 1
ATOM 835 C C . LEU A 1 103 ? -6.195 4.445 -14.873 1.00 70.69 103 LEU A C 1
ATOM 837 O O . LEU A 1 103 ? -7.155 4.361 -14.110 1.00 70.69 103 LEU A O 1
ATOM 841 N N . VAL A 1 104 ? -5.142 3.639 -14.755 1.00 68.88 104 VAL A N 1
ATOM 842 C CA . VAL A 1 104 ? -5.095 2.561 -13.762 1.00 68.88 104 VAL A CA 1
ATOM 843 C C . VAL A 1 104 ? -4.910 3.101 -12.348 1.00 68.88 104 VAL A C 1
ATOM 845 O O . VAL A 1 104 ? -5.522 2.540 -11.446 1.00 68.88 104 VAL A O 1
ATOM 848 N N . ALA A 1 105 ? -4.204 4.218 -12.133 1.00 71.19 105 ALA A N 1
ATOM 849 C CA . ALA A 1 105 ? -4.191 4.895 -10.826 1.00 71.19 105 ALA A CA 1
ATOM 850 C C . ALA A 1 105 ? -5.598 5.350 -10.386 1.00 71.19 105 ALA A C 1
ATOM 852 O O . ALA A 1 105 ? -5.955 5.261 -9.208 1.00 71.19 105 ALA A O 1
ATOM 853 N N . LEU A 1 106 ? -6.425 5.808 -11.333 1.00 70.81 106 LEU A N 1
ATOM 854 C CA . LEU A 1 106 ? -7.814 6.187 -11.065 1.00 70.81 106 LEU A CA 1
ATOM 855 C C . LEU A 1 106 ? -8.704 4.978 -10.742 1.00 70.81 106 LEU A C 1
ATOM 857 O O . LEU A 1 106 ? -9.618 5.110 -9.928 1.00 70.81 106 LEU A O 1
ATOM 861 N N . PHE A 1 107 ? -8.442 3.807 -11.333 1.00 72.25 107 PHE A N 1
ATOM 862 C CA . PHE A 1 107 ? -9.224 2.584 -11.097 1.00 72.25 107 PHE A CA 1
ATOM 863 C C . PHE A 1 107 ? -8.724 1.731 -9.919 1.00 72.25 107 PHE A C 1
ATOM 865 O O . PHE A 1 107 ? -9.537 1.098 -9.240 1.00 72.25 107 PHE A O 1
ATOM 872 N N . SER A 1 108 ? -7.425 1.738 -9.609 1.00 72.50 108 SER A N 1
ATOM 873 C CA . SER A 1 108 ? -6.835 0.969 -8.503 1.00 72.50 108 SER A CA 1
ATOM 874 C C . SER A 1 108 ? -7.337 1.449 -7.138 1.00 72.50 108 SER A C 1
ATOM 876 O O . SER A 1 108 ? -7.567 0.652 -6.228 1.00 72.50 108 SER A O 1
ATOM 878 N N . GLY A 1 109 ? -7.610 2.747 -7.016 1.00 68.50 109 GLY A N 1
ATOM 879 C CA . GLY A 1 109 ? -8.150 3.367 -5.813 1.00 68.50 109 GLY A CA 1
ATOM 880 C C . GLY A 1 109 ? -9.525 2.869 -5.371 1.00 68.50 109 GLY A C 1
ATOM 881 O O . GLY A 1 109 ? -9.692 2.468 -4.211 1.00 68.50 109 GLY A O 1
ATOM 882 N N . PRO A 1 110 ? -10.539 2.912 -6.254 1.00 71.81 110 PRO A N 1
ATOM 883 C CA . PRO A 1 110 ? -11.841 2.300 -6.021 1.00 71.81 110 PRO A CA 1
ATOM 884 C C . PRO A 1 110 ? -11.745 0.806 -5.694 1.00 71.81 110 PRO A C 1
ATOM 886 O O . PRO A 1 110 ? -12.405 0.356 -4.758 1.00 71.81 110 PRO A O 1
ATOM 889 N N . ILE A 1 111 ? -10.876 0.053 -6.383 1.00 74.12 111 ILE A N 1
ATOM 890 C CA . ILE A 1 111 ? -10.651 -1.380 -6.118 1.00 74.12 111 ILE A CA 1
ATOM 891 C C . ILE A 1 111 ? -10.118 -1.593 -4.693 1.00 74.12 111 ILE A C 1
ATOM 893 O O . ILE A 1 111 ? -10.675 -2.384 -3.928 1.00 74.12 111 ILE A O 1
ATOM 897 N N . ALA A 1 112 ? -9.101 -0.830 -4.286 1.00 70.88 112 ALA A N 1
ATOM 898 C CA . ALA A 1 112 ? -8.563 -0.874 -2.928 1.00 70.88 112 ALA A CA 1
ATOM 899 C C . ALA A 1 112 ? -9.603 -0.457 -1.87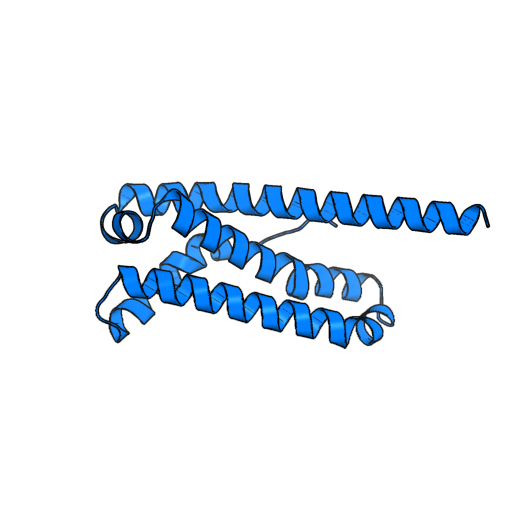1 1.00 70.88 112 ALA A C 1
ATOM 901 O O . ALA A 1 112 ? -9.648 -1.012 -0.770 1.00 70.88 112 ALA A O 1
ATOM 902 N N . SER A 1 113 ? -10.485 0.486 -2.214 1.00 68.19 113 SER A N 1
ATOM 903 C CA . SER A 1 113 ? -11.558 0.949 -1.325 1.00 68.19 113 SER A CA 1
ATOM 904 C C . SER A 1 113 ? -12.606 -0.141 -1.102 1.00 68.19 113 SER A C 1
ATOM 906 O O . SER A 1 113 ? -12.998 -0.383 0.039 1.00 68.19 113 SER A O 1
ATOM 908 N N . LEU A 1 114 ? -13.021 -0.830 -2.171 1.00 72.12 114 LEU A N 1
ATOM 909 C CA . LEU A 1 114 ? -13.947 -1.964 -2.111 1.00 72.12 114 LEU A CA 1
ATOM 910 C C . LEU A 1 114 ? -13.368 -3.114 -1.285 1.00 72.12 114 LEU A C 1
ATOM 912 O O . LEU A 1 114 ? -14.064 -3.663 -0.431 1.00 72.12 114 LEU A O 1
ATOM 916 N N . PHE A 1 115 ? -12.086 -3.432 -1.480 1.00 74.69 115 PHE A N 1
ATOM 917 C CA . PHE A 1 115 ? -11.410 -4.489 -0.732 1.00 74.69 115 PHE A CA 1
ATOM 918 C C . PHE A 1 115 ? -11.398 -4.214 0.779 1.00 74.69 115 PHE A C 1
ATOM 920 O O . PHE A 1 115 ? -11.731 -5.083 1.587 1.00 74.69 115 PHE A O 1
ATOM 927 N N . ILE A 1 116 ? -11.091 -2.980 1.187 1.00 74.19 116 ILE A N 1
ATOM 928 C CA . ILE A 1 116 ? -11.101 -2.620 2.611 1.00 74.19 116 ILE A CA 1
ATOM 929 C C . ILE A 1 116 ? -12.506 -2.531 3.167 1.00 74.19 116 ILE A C 1
ATOM 931 O O . ILE A 1 116 ? -12.722 -2.893 4.323 1.00 74.19 116 ILE A O 1
ATOM 935 N N . LEU A 1 117 ? -13.468 -2.059 2.379 1.00 73.81 117 LEU A N 1
ATOM 936 C CA . LEU A 1 117 ? -14.856 -2.040 2.808 1.00 73.81 117 LEU A CA 1
ATOM 937 C C . LEU A 1 117 ? -15.344 -3.469 3.081 1.00 73.81 117 LEU A C 1
ATOM 939 O O . LEU A 1 117 ? -15.921 -3.705 4.140 1.00 73.81 117 LEU A O 1
ATOM 943 N N . ALA A 1 118 ? -15.017 -4.430 2.213 1.00 74.44 118 ALA A N 1
ATOM 944 C CA . ALA A 1 118 ? -15.309 -5.845 2.432 1.00 74.44 118 ALA A CA 1
ATOM 945 C C . ALA A 1 118 ? -14.634 -6.388 3.706 1.00 74.44 118 ALA A C 1
ATOM 947 O O . ALA A 1 118 ? -15.306 -6.989 4.545 1.00 74.44 118 ALA A O 1
ATOM 948 N N . LEU A 1 119 ? -13.340 -6.112 3.916 1.00 71.06 119 LEU A N 1
ATOM 949 C CA . LEU A 1 119 ? -12.629 -6.503 5.144 1.00 71.06 119 LEU A CA 1
ATOM 950 C C . LEU A 1 119 ? -13.233 -5.868 6.405 1.00 71.06 119 LEU A C 1
ATOM 952 O O . LEU A 1 119 ? -13.376 -6.529 7.435 1.00 71.06 119 LEU A O 1
ATOM 956 N N . GLY A 1 120 ? -13.612 -4.593 6.333 1.00 65.12 120 GLY A N 1
ATOM 957 C CA . GLY A 1 120 ? -14.253 -3.866 7.424 1.00 65.12 120 GLY A CA 1
ATOM 958 C C . GLY A 1 120 ? -15.615 -4.457 7.782 1.00 65.12 120 GLY A C 1
ATOM 959 O O . GLY A 1 120 ? -15.886 -4.669 8.962 1.00 65.12 120 GLY A O 1
ATOM 960 N N . VAL A 1 121 ? -16.435 -4.789 6.779 1.00 72.38 121 VAL A N 1
ATOM 961 C CA . VAL A 1 121 ? -17.736 -5.450 6.970 1.00 72.38 121 VAL A CA 1
ATOM 962 C C . VAL A 1 121 ? -17.557 -6.846 7.566 1.00 72.38 121 VAL A C 1
ATOM 964 O O . VAL A 1 121 ? -18.222 -7.166 8.546 1.00 72.38 121 VAL A O 1
ATOM 967 N N . LEU A 1 122 ? -16.625 -7.655 7.053 1.00 72.69 122 LEU A N 1
ATOM 968 C CA . LEU A 1 122 ? -16.328 -8.986 7.604 1.00 72.69 122 LEU A CA 1
ATOM 969 C C . LEU A 1 122 ? -15.898 -8.918 9.075 1.00 72.69 122 LEU A C 1
ATOM 971 O O . LEU A 1 122 ? -16.311 -9.743 9.892 1.00 72.69 122 LEU A O 1
ATOM 975 N N . 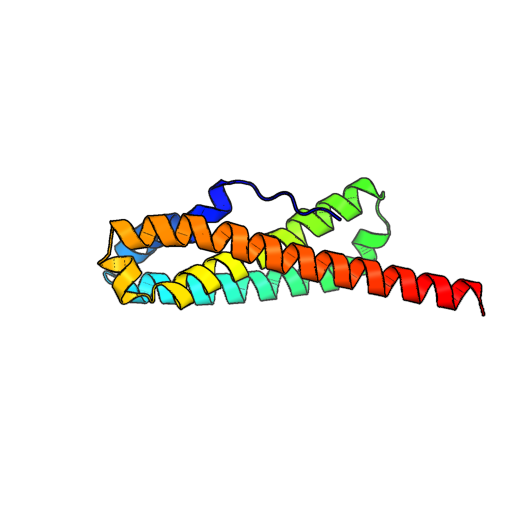THR A 1 123 ? -15.099 -7.911 9.425 1.00 68.31 123 THR A N 1
ATOM 976 C CA . THR A 1 123 ? -14.651 -7.691 10.804 1.00 68.31 123 THR A CA 1
ATOM 977 C C . THR A 1 123 ? -15.815 -7.274 11.706 1.00 68.31 123 THR A C 1
ATOM 979 O O . THR A 1 123 ? -15.978 -7.844 12.786 1.00 68.31 123 THR A O 1
ATOM 982 N N . ASP A 1 124 ? -16.660 -6.341 11.252 1.00 66.44 124 ASP A N 1
ATOM 983 C CA . ASP A 1 124 ? -17.855 -5.897 11.983 1.00 66.44 124 ASP A CA 1
ATOM 984 C C . ASP A 1 124 ? -18.839 -7.076 12.200 1.00 66.44 124 ASP A C 1
ATOM 986 O O . ASP A 1 124 ? -19.345 -7.255 13.309 1.00 66.44 124 ASP A O 1
ATOM 990 N N . VAL A 1 125 ? -19.041 -7.946 11.197 1.00 72.44 125 VAL A N 1
ATOM 991 C CA . VAL A 1 125 ? -19.875 -9.164 11.303 1.00 72.44 125 VAL A CA 1
ATOM 992 C C . VAL A 1 125 ? -19.302 -10.158 12.315 1.00 72.44 125 VAL A C 1
ATOM 994 O O . VAL A 1 125 ? -20.036 -10.659 13.170 1.00 72.44 125 VAL A O 1
ATOM 997 N N . LYS A 1 126 ? -17.991 -10.428 12.270 1.00 69.62 126 LYS A N 1
ATOM 998 C CA . LYS A 1 126 ? -17.332 -11.352 13.207 1.00 69.62 126 LYS A CA 1
ATOM 999 C C . LYS A 1 126 ? -17.431 -10.865 14.657 1.00 69.62 126 LYS A C 1
ATOM 1001 O O . LYS A 1 126 ? -17.687 -11.664 15.557 1.00 69.62 126 LYS A O 1
ATOM 1006 N N . ILE A 1 127 ? -17.267 -9.561 14.888 1.00 66.12 127 ILE A N 1
ATOM 1007 C CA . ILE A 1 127 ? -17.418 -8.953 16.219 1.00 66.12 127 ILE A CA 1
ATOM 1008 C C . ILE A 1 127 ? -18.876 -9.040 16.691 1.00 66.12 127 ILE A C 1
ATOM 1010 O O . ILE A 1 127 ? -19.124 -9.410 17.838 1.00 66.12 127 ILE A O 1
ATOM 1014 N N . ALA A 1 128 ? -19.844 -8.752 15.815 1.00 68.06 128 ALA A N 1
ATOM 1015 C CA . ALA A 1 128 ? -21.265 -8.835 16.148 1.00 68.06 128 ALA A CA 1
ATOM 1016 C C . ALA A 1 128 ? -21.707 -10.265 16.515 1.00 68.06 128 ALA A C 1
ATOM 1018 O O . ALA A 1 128 ? -22.466 -10.444 17.467 1.00 68.06 128 ALA A O 1
ATOM 1019 N N . LEU A 1 129 ? -21.204 -11.282 15.805 1.00 66.38 129 LEU A N 1
ATOM 1020 C CA . LEU A 1 129 ? -21.445 -12.695 16.121 1.00 66.38 129 LEU A CA 1
ATOM 1021 C C . LEU A 1 129 ? -20.847 -13.093 17.480 1.00 66.38 129 LEU A C 1
ATOM 1023 O O . LEU A 1 129 ? -21.536 -13.711 18.286 1.00 66.38 129 LEU A O 1
ATOM 1027 N N . SER A 1 130 ? -19.608 -12.680 17.767 1.00 62.59 130 SER A N 1
ATOM 1028 C CA . SER A 1 130 ? -18.932 -12.966 19.044 1.00 62.59 130 SER A CA 1
ATOM 1029 C C . SER A 1 130 ? -19.637 -12.322 20.251 1.00 62.59 130 SER A C 1
ATOM 1031 O O . SER A 1 130 ? -19.816 -12.946 21.300 1.00 62.59 130 SER A O 1
ATOM 1033 N N . ASN A 1 131 ? -20.132 -11.089 20.096 1.00 56.59 131 ASN A N 1
ATOM 1034 C CA . ASN A 1 131 ? -20.925 -10.433 21.139 1.00 56.59 131 ASN A CA 1
ATOM 1035 C C . ASN A 1 131 ? -22.276 -11.120 21.374 1.00 56.59 131 ASN A C 1
ATOM 1037 O O . ASN A 1 131 ? -22.742 -11.149 22.508 1.00 56.59 131 ASN A O 1
ATOM 1041 N N . ARG A 1 132 ? -22.904 -11.700 20.340 1.00 56.28 132 ARG A N 1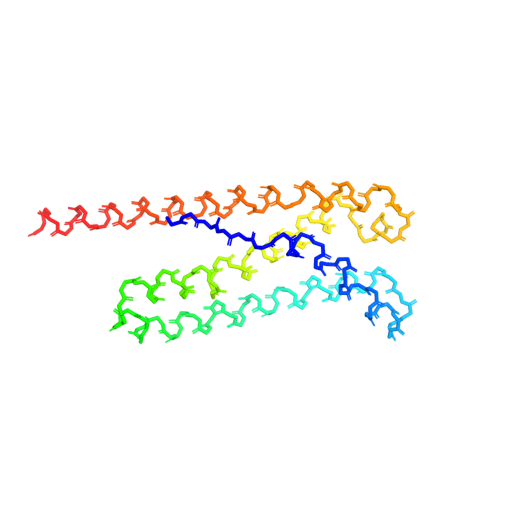
ATOM 1042 C CA . ARG A 1 132 ? -24.134 -12.489 20.519 1.00 56.28 132 ARG A CA 1
ATOM 1043 C C . ARG A 1 132 ? -23.887 -13.783 21.293 1.00 56.28 132 ARG A C 1
ATOM 1045 O O . ARG A 1 132 ? -24.705 -14.111 22.144 1.00 56.28 132 ARG A O 1
ATOM 1052 N N . SER A 1 133 ? -22.763 -14.469 21.068 1.00 53.59 133 SER A N 1
ATOM 1053 C CA . SER A 1 133 ? -22.421 -15.675 21.839 1.00 53.59 133 SER A CA 1
ATOM 1054 C C . SER A 1 133 ? -22.162 -15.401 23.323 1.00 53.59 133 SER A C 1
ATOM 1056 O O . SER A 1 133 ? -22.478 -16.249 24.145 1.00 53.59 133 SER A O 1
ATOM 1058 N N . MET A 1 134 ? -21.659 -14.215 23.688 1.00 45.19 134 MET A N 1
ATOM 1059 C CA . MET A 1 134 ? -21.476 -13.829 25.098 1.00 45.19 134 MET A CA 1
ATOM 1060 C C . MET A 1 134 ? -22.776 -13.445 25.819 1.00 45.19 134 MET A C 1
ATOM 1062 O O . MET A 1 134 ? -22.787 -13.406 27.039 1.00 45.19 134 MET A O 1
ATOM 1066 N N . ILE A 1 135 ? -23.857 -13.142 25.094 1.00 49.94 135 ILE A N 1
ATOM 1067 C CA . ILE A 1 135 ? -25.170 -12.834 25.694 1.00 49.94 135 ILE A CA 1
ATOM 1068 C C . ILE A 1 135 ? -25.984 -14.123 25.930 1.00 49.94 135 ILE A C 1
ATOM 1070 O O . ILE A 1 135 ? -26.954 -14.112 26.682 1.00 49.94 135 ILE A O 1
ATOM 1074 N N . GLN A 1 136 ? -25.606 -15.230 25.283 1.00 45.47 136 GLN A N 1
ATOM 1075 C CA . GLN A 1 136 ? -26.281 -16.529 25.391 1.00 45.47 136 GLN A CA 1
ATOM 1076 C C . GLN A 1 136 ? -25.580 -17.530 26.328 1.00 45.47 136 GLN A C 1
ATOM 1078 O O . GLN A 1 136 ? -26.112 -18.623 26.514 1.00 45.47 136 GLN A O 1
ATOM 1083 N N . ALA A 1 137 ? -24.419 -17.180 26.889 1.00 44.50 137 ALA A N 1
ATOM 1084 C CA . ALA A 1 137 ? -23.691 -17.964 27.892 1.00 44.50 137 ALA A CA 1
ATOM 1085 C C . ALA A 1 137 ? -23.871 -17.341 29.281 1.00 44.50 137 ALA A C 1
ATOM 1087 O O . ALA A 1 137 ? -23.977 -18.119 30.253 1.00 44.50 137 ALA A O 1
#

Secondary structure (DSSP, 8-state):
------GGGGTHHHHHHHHHHHHHS-HHHHHHHHHHHHHHHHHHHHHHHHHHHHHHHTS-HHHHHHHIIIIIIHHHHHHHHHHHHHHHH-HHHHHH-HHHHHHHHHHHHHHHHHHHHHHHHHHHHHHHHHHHHHH--

pLDDT: mean 73.12, std 8.87, range [44.5, 87.38]